Protein AF-A0A2A9CSN1-F1 (afdb_monomer_lite)

pLDDT: mean 70.87, std 14.48, range [32.03, 91.81]

Structure (mmCIF, N/CA/C/O backbone):
data_AF-A0A2A9CSN1-F1
#
_entry.id   AF-A0A2A9CSN1-F1
#
loop_
_atom_site.group_PDB
_atom_site.id
_atom_site.type_symbol
_atom_site.label_atom_id
_atom_site.label_alt_id
_atom_site.label_comp_id
_atom_site.label_asym_id
_atom_site.label_entity_id
_atom_site.label_seq_id
_atom_site.pdbx_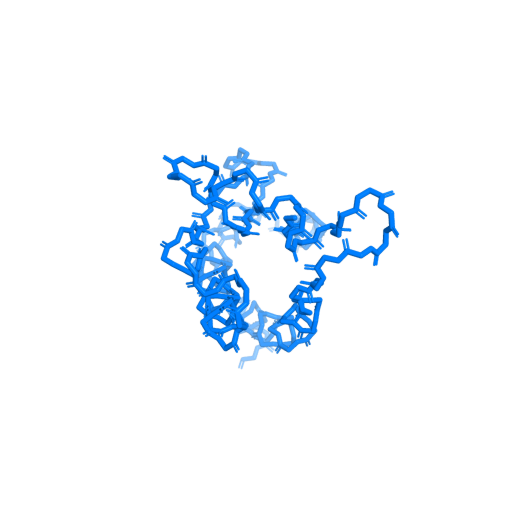PDB_ins_code
_atom_site.Cartn_x
_atom_site.Cartn_y
_atom_site.Cartn_z
_atom_site.occupancy
_atom_site.B_iso_or_equiv
_atom_site.auth_seq_id
_atom_site.auth_comp_id
_atom_site.auth_asym_id
_atom_site.auth_atom_id
_atom_site.pdbx_PDB_model_num
ATOM 1 N N . MET A 1 1 ? -0.299 3.665 -9.919 1.00 56.53 1 MET A N 1
ATOM 2 C CA . MET A 1 1 ? -0.310 3.618 -8.445 1.00 56.53 1 MET A CA 1
ATOM 3 C C . MET A 1 1 ? -1.370 2.621 -8.022 1.00 56.53 1 MET A C 1
ATOM 5 O O . MET A 1 1 ? -2.334 2.496 -8.769 1.00 56.53 1 MET A O 1
ATOM 9 N N . LEU A 1 2 ? -1.183 1.876 -6.932 1.00 61.62 2 LEU A N 1
ATOM 10 C CA . LEU A 1 2 ? -2.226 0.986 -6.417 1.00 61.62 2 LEU A CA 1
ATOM 11 C C . LEU A 1 2 ? -2.869 1.634 -5.194 1.00 61.62 2 LEU A C 1
ATOM 13 O O . LEU A 1 2 ? -2.176 1.967 -4.233 1.00 61.62 2 LEU A O 1
ATOM 17 N N . GLU A 1 3 ? -4.182 1.814 -5.266 1.00 62.78 3 GLU A N 1
ATOM 18 C CA . GLU A 1 3 ? -5.016 2.284 -4.166 1.00 62.78 3 GLU A CA 1
ATOM 19 C C . GLU A 1 3 ? -5.838 1.106 -3.653 1.00 62.78 3 GLU A C 1
ATOM 21 O O . GLU A 1 3 ? -6.383 0.332 -4.444 1.00 62.78 3 GLU A O 1
ATOM 26 N N . VAL A 1 4 ? -5.903 0.957 -2.332 1.00 64.81 4 VAL A N 1
ATOM 27 C CA . VAL A 1 4 ? -6.737 -0.060 -1.696 1.00 64.81 4 VAL A CA 1
ATOM 28 C C . VAL A 1 4 ? -7.664 0.625 -0.692 1.00 64.81 4 VAL A C 1
ATOM 30 O O . VAL A 1 4 ? -7.196 1.163 0.314 1.00 64.81 4 VAL A O 1
ATOM 33 N N . ASP A 1 5 ? -8.967 0.613 -0.991 1.00 64.56 5 ASP A N 1
ATOM 34 C CA . ASP A 1 5 ? -10.042 1.207 -0.184 1.00 64.56 5 ASP A CA 1
ATOM 35 C C . ASP A 1 5 ? -10.850 0.116 0.537 1.00 64.56 5 ASP A C 1
ATOM 37 O O . ASP A 1 5 ? -11.227 -0.898 -0.050 1.00 64.56 5 ASP A O 1
ATOM 41 N N . PHE A 1 6 ? -11.129 0.344 1.820 1.00 63.12 6 PHE A N 1
ATOM 42 C CA . PHE A 1 6 ? -11.867 -0.566 2.699 1.00 63.12 6 PHE A CA 1
ATOM 43 C C . PHE A 1 6 ? -13.051 0.108 3.401 1.00 63.12 6 PHE A C 1
ATOM 45 O O . PHE A 1 6 ? -13.582 -0.417 4.384 1.00 63.12 6 PHE A O 1
ATOM 52 N N . SER A 1 7 ? -13.495 1.261 2.897 1.00 66.19 7 SER A N 1
ATOM 53 C CA . SER A 1 7 ? -14.625 2.015 3.446 1.00 66.19 7 SER A CA 1
ATOM 54 C C . SER A 1 7 ? -15.889 1.155 3.591 1.00 66.19 7 SER A C 1
ATOM 56 O O . SER A 1 7 ? -16.613 1.284 4.580 1.00 66.19 7 SER A O 1
ATOM 58 N N . ASP A 1 8 ? -16.117 0.208 2.676 1.00 66.50 8 ASP A N 1
ATOM 59 C CA . ASP A 1 8 ? -17.257 -0.716 2.732 1.00 66.50 8 ASP A CA 1
ATOM 60 C C . ASP A 1 8 ? -17.178 -1.712 3.899 1.00 66.50 8 ASP A C 1
ATOM 62 O O . ASP A 1 8 ? -18.192 -1.990 4.547 1.00 66.50 8 ASP A O 1
ATOM 66 N N . VAL A 1 9 ? -15.979 -2.209 4.221 1.00 64.50 9 VAL A N 1
ATOM 67 C CA . VAL A 1 9 ? -15.756 -3.119 5.359 1.00 64.50 9 VAL A CA 1
ATOM 68 C C . VAL A 1 9 ? -15.984 -2.377 6.674 1.00 64.50 9 VAL A C 1
ATOM 70 O O . VAL A 1 9 ? -16.662 -2.881 7.572 1.00 64.50 9 VAL A O 1
ATOM 73 N N . LEU A 1 10 ? -15.477 -1.145 6.771 1.00 61.62 10 LEU A N 1
ATOM 74 C CA . LEU A 1 10 ? -15.696 -0.283 7.931 1.00 61.62 10 LEU A CA 1
ATOM 75 C C . LEU A 1 10 ? -17.175 0.056 8.121 1.00 61.62 10 LEU A C 1
ATOM 77 O O . LEU A 1 10 ? -17.665 0.034 9.252 1.00 61.62 10 LEU A O 1
ATOM 81 N N . ARG A 1 11 ? -17.904 0.325 7.030 1.00 66.25 11 ARG A N 1
ATOM 82 C CA . ARG A 1 11 ? -19.345 0.590 7.084 1.00 66.25 11 ARG A CA 1
ATOM 83 C C . ARG A 1 11 ? -20.115 -0.626 7.595 1.00 66.25 11 ARG A C 1
ATOM 85 O O . ARG A 1 11 ? -20.914 -0.480 8.517 1.00 66.25 11 ARG A O 1
ATOM 92 N N . ALA A 1 12 ? -19.821 -1.819 7.076 1.00 66.44 12 ALA A N 1
ATOM 93 C CA . ALA A 1 12 ? -20.443 -3.060 7.537 1.00 66.44 12 ALA A CA 1
ATOM 94 C C . ALA A 1 12 ? -20.180 -3.317 9.033 1.00 66.44 12 ALA A C 1
ATOM 96 O O . ALA A 1 12 ? -21.089 -3.667 9.786 1.00 66.44 12 ALA A O 1
ATOM 97 N N . ALA A 1 13 ? -18.954 -3.076 9.501 1.00 59.62 13 ALA A N 1
ATOM 98 C CA . ALA A 1 13 ? -18.605 -3.256 10.906 1.00 59.62 13 ALA A CA 1
ATOM 99 C C . ALA A 1 13 ? -19.239 -2.199 11.833 1.00 59.62 13 ALA A C 1
ATOM 101 O O . ALA A 1 13 ? -19.613 -2.507 12.968 1.00 59.62 13 ALA A O 1
ATOM 102 N N . ALA A 1 14 ? -19.399 -0.960 11.357 1.00 60.50 14 ALA A N 1
ATOM 103 C CA . ALA A 1 14 ? -20.114 0.089 12.080 1.00 60.50 14 ALA A CA 1
ATOM 104 C C . ALA A 1 14 ? -21.609 -0.244 12.234 1.00 60.50 14 ALA A C 1
ATOM 106 O O . ALA A 1 14 ? -22.161 -0.078 13.327 1.00 60.50 14 ALA A O 1
ATOM 107 N N . GLU A 1 15 ? -22.236 -0.770 11.176 1.00 62.69 15 GLU A N 1
ATOM 108 C CA . GLU A 1 15 ? -23.641 -1.203 11.157 1.00 62.69 15 GLU A CA 1
ATOM 109 C C . GLU A 1 15 ? -23.910 -2.404 12.084 1.00 62.69 15 GLU A C 1
ATOM 111 O O . GLU A 1 15 ? -24.996 -2.508 12.653 1.00 62.69 15 GLU A O 1
ATOM 116 N N . MET A 1 16 ? -22.920 -3.276 12.312 1.00 59.09 16 MET A N 1
ATOM 117 C CA . MET A 1 16 ? -23.075 -4.494 13.122 1.00 59.09 16 MET A CA 1
ATOM 118 C C . MET A 1 16 ? -23.008 -4.311 14.651 1.00 59.09 16 MET A C 1
ATOM 120 O O . MET A 1 16 ? -23.239 -5.284 15.368 1.00 59.09 16 MET A O 1
ATOM 124 N N . GLY A 1 17 ? -22.741 -3.117 15.199 1.00 53.41 17 GLY A N 1
ATOM 125 C CA . GLY A 1 17 ? -22.828 -2.950 16.664 1.00 53.41 17 GLY A CA 1
ATOM 126 C C . GLY A 1 17 ? -21.970 -1.881 17.336 1.00 53.41 17 GLY A C 1
ATOM 127 O O . GLY A 1 17 ? -21.627 -2.040 18.507 1.00 53.41 17 GLY A O 1
ATOM 128 N N . GLY A 1 18 ? -21.634 -0.781 16.655 1.00 52.62 18 GLY A N 1
ATOM 129 C CA . GLY A 1 18 ? -21.259 0.459 17.354 1.00 52.62 18 GLY A CA 1
ATOM 130 C C . GLY A 1 18 ? -19.848 0.522 17.951 1.00 52.62 18 GLY A C 1
ATOM 131 O O . GLY A 1 18 ? -19.630 1.234 18.929 1.00 52.62 18 GLY A O 1
ATOM 132 N N . LYS A 1 19 ? -18.868 -0.167 17.358 1.00 54.62 19 LYS A N 1
ATOM 133 C CA . LYS A 1 19 ? -17.447 -0.054 17.736 1.00 54.62 19 LYS A CA 1
ATOM 134 C C . LYS A 1 19 ? -16.549 0.354 16.568 1.00 54.62 19 LYS A C 1
ATOM 136 O O . LYS A 1 19 ? -15.452 -0.171 16.437 1.00 54.62 19 LYS A O 1
ATOM 141 N N . GLY A 1 20 ? -16.989 1.300 15.734 1.00 60.19 20 GLY A N 1
ATOM 142 C CA . GLY A 1 20 ? -16.215 1.758 14.570 1.00 60.19 20 GLY A CA 1
ATOM 143 C C . GLY A 1 20 ? -14.752 2.081 14.904 1.00 60.19 20 GLY A C 1
ATOM 144 O O . GLY A 1 20 ? -13.863 1.621 14.204 1.00 60.19 20 GLY A O 1
ATOM 145 N N . ALA A 1 21 ? -14.491 2.748 16.035 1.00 65.31 21 ALA A N 1
ATOM 146 C CA . ALA A 1 21 ? -13.128 3.021 16.501 1.00 65.31 21 ALA A CA 1
ATOM 147 C C . ALA A 1 21 ? -12.342 1.750 16.875 1.00 65.31 21 ALA A C 1
ATOM 149 O O . ALA A 1 21 ? -11.249 1.552 16.370 1.00 65.31 21 ALA A O 1
ATOM 150 N N . ALA A 1 22 ? -12.907 0.841 17.679 1.00 70.62 22 ALA A N 1
ATOM 151 C CA . ALA A 1 22 ? -12.194 -0.383 18.068 1.00 70.62 22 ALA A CA 1
ATOM 152 C C . ALA A 1 22 ? -11.982 -1.351 16.887 1.00 70.62 22 ALA A C 1
ATOM 154 O O . ALA A 1 22 ? -11.046 -2.143 16.896 1.00 70.62 22 ALA A O 1
ATOM 155 N N . VAL A 1 23 ? -12.855 -1.296 15.878 1.00 70.31 23 VAL A N 1
ATOM 156 C CA . VAL A 1 23 ? -12.688 -2.028 14.618 1.00 70.31 23 VAL A CA 1
ATOM 157 C C . VAL A 1 23 ? -11.563 -1.413 13.790 1.00 70.31 23 VAL A C 1
ATOM 159 O O . VAL A 1 23 ? -10.719 -2.149 13.291 1.00 70.31 23 VAL A O 1
ATOM 162 N N . VAL A 1 24 ? -11.518 -0.083 13.672 1.00 72.69 24 VAL A N 1
ATOM 163 C CA . VAL A 1 24 ? -10.407 0.629 13.020 1.00 72.69 24 VAL A CA 1
ATOM 164 C C . VAL A 1 24 ? -9.085 0.290 13.710 1.00 72.69 24 VAL A C 1
ATOM 166 O O . VAL A 1 24 ? -8.159 -0.134 13.028 1.00 72.69 24 VAL A O 1
ATOM 169 N N . ASP A 1 25 ? -9.030 0.350 15.043 1.00 78.38 25 ASP A N 1
ATOM 170 C CA . ASP A 1 25 ? -7.832 0.025 15.830 1.00 78.38 25 ASP A CA 1
ATOM 171 C C . ASP A 1 25 ? -7.367 -1.431 15.625 1.00 78.38 25 ASP A C 1
ATOM 173 O O . ASP A 1 25 ? -6.172 -1.723 15.662 1.00 78.38 25 ASP A O 1
ATOM 177 N N . ALA A 1 26 ? -8.301 -2.363 15.403 1.00 79.50 26 ALA A N 1
ATOM 178 C CA . ALA A 1 26 ? -7.989 -3.770 15.153 1.00 79.50 26 ALA A CA 1
ATOM 179 C C . ALA A 1 26 ? -7.546 -4.042 13.704 1.00 79.50 26 ALA A C 1
ATOM 181 O O . ALA A 1 26 ? -6.702 -4.907 13.468 1.00 79.50 26 ALA A O 1
ATOM 182 N N . ILE A 1 27 ? -8.113 -3.322 12.731 1.00 78.19 27 ILE A N 1
ATOM 183 C CA . ILE A 1 27 ? -7.882 -3.540 11.296 1.00 78.19 27 ILE A CA 1
ATOM 184 C C . ILE A 1 27 ? -6.672 -2.746 10.782 1.00 78.19 27 ILE A C 1
ATOM 186 O O . ILE A 1 27 ? -5.955 -3.234 9.911 1.00 78.19 27 ILE A O 1
ATOM 190 N N . GLU A 1 28 ? -6.390 -1.558 11.320 1.00 82.88 28 GLU A N 1
ATOM 191 C CA . GLU A 1 28 ? -5.287 -0.697 10.869 1.00 82.88 28 GLU A CA 1
ATOM 192 C C . GLU A 1 28 ? -3.914 -1.399 10.858 1.00 82.88 28 GLU A C 1
ATOM 194 O O . GLU A 1 28 ? -3.252 -1.354 9.817 1.00 82.88 28 GLU A O 1
ATOM 199 N N . PRO A 1 29 ? -3.502 -2.155 11.897 1.00 88.00 29 PRO A N 1
ATOM 200 C CA . PRO A 1 29 ? -2.239 -2.897 11.863 1.00 88.00 29 PRO A CA 1
ATOM 201 C C . PRO A 1 29 ? -2.195 -3.978 10.772 1.00 88.00 29 PRO A C 1
ATOM 203 O O . PRO A 1 29 ? -1.130 -4.287 10.231 1.00 88.00 29 PRO A O 1
ATOM 206 N N . VAL A 1 30 ? -3.346 -4.574 10.439 1.00 87.06 30 VAL A N 1
ATOM 207 C CA . VAL A 1 30 ? -3.458 -5.568 9.361 1.00 87.06 30 VAL A CA 1
ATOM 208 C C . VAL A 1 30 ? -3.280 -4.896 8.002 1.00 87.06 30 VAL A C 1
ATOM 210 O O . VAL A 1 30 ? -2.557 -5.414 7.149 1.00 87.06 30 VAL A O 1
ATOM 213 N N . LEU A 1 31 ? -3.893 -3.729 7.812 1.00 82.25 31 LEU A N 1
ATOM 214 C CA . LEU A 1 31 ? -3.785 -2.967 6.572 1.00 82.25 31 LEU A CA 1
ATOM 215 C C . LEU A 1 31 ? -2.381 -2.409 6.361 1.00 82.25 31 LEU A C 1
ATOM 217 O O . LEU A 1 31 ? -1.852 -2.530 5.257 1.00 82.25 31 LEU A O 1
ATOM 221 N N . GLU A 1 32 ? -1.739 -1.887 7.408 1.00 87.25 32 GLU A N 1
ATOM 222 C CA . GLU A 1 32 ? -0.344 -1.452 7.323 1.00 87.25 32 GLU A CA 1
ATOM 223 C C . GLU A 1 32 ? 0.561 -2.617 6.909 1.00 87.25 32 GLU A C 1
ATOM 225 O O . GLU A 1 32 ? 1.385 -2.495 6.000 1.00 87.25 32 GLU A O 1
ATOM 230 N N . ARG A 1 33 ? 0.363 -3.792 7.517 1.00 90.38 33 ARG A N 1
ATOM 231 C CA . ARG A 1 33 ? 1.110 -4.999 7.157 1.00 90.38 33 ARG A CA 1
ATOM 232 C C . ARG A 1 33 ? 0.877 -5.407 5.702 1.00 90.38 33 ARG A C 1
ATOM 234 O O . ARG A 1 33 ? 1.840 -5.736 5.010 1.00 90.38 33 ARG A O 1
ATOM 241 N N . SER A 1 34 ? -0.368 -5.366 5.231 1.00 85.69 34 SER A N 1
ATOM 242 C CA . SER A 1 34 ? -0.706 -5.625 3.828 1.00 85.69 34 SER A CA 1
ATOM 243 C C . SER A 1 34 ? -0.010 -4.626 2.897 1.00 85.69 34 SER A C 1
ATOM 245 O O . SER A 1 34 ? 0.564 -5.029 1.887 1.00 85.69 34 SER A O 1
ATOM 247 N N . ALA A 1 35 ? 0.005 -3.335 3.240 1.00 85.12 35 ALA A N 1
ATOM 248 C CA . ALA A 1 35 ? 0.677 -2.298 2.457 1.00 85.12 35 ALA A CA 1
ATOM 249 C C . ALA A 1 35 ? 2.194 -2.535 2.378 1.00 85.12 35 ALA A C 1
ATOM 251 O O . ALA A 1 35 ? 2.784 -2.444 1.299 1.00 85.12 35 ALA A O 1
ATOM 252 N N . VAL A 1 36 ? 2.824 -2.929 3.490 1.00 91.44 36 VAL A N 1
ATOM 253 C CA . VAL A 1 36 ? 4.245 -3.312 3.528 1.00 91.44 36 VAL A CA 1
ATOM 254 C C . VAL A 1 36 ? 4.521 -4.521 2.630 1.00 91.44 36 VAL A C 1
ATOM 256 O O . VAL A 1 36 ? 5.503 -4.510 1.884 1.00 91.44 36 VAL A O 1
ATOM 259 N N . ASN A 1 37 ? 3.661 -5.542 2.653 1.00 90.06 37 ASN A N 1
ATOM 260 C CA . ASN A 1 37 ? 3.810 -6.728 1.806 1.00 90.06 37 ASN A CA 1
ATOM 261 C C . ASN A 1 37 ? 3.697 -6.377 0.313 1.00 90.06 37 ASN A C 1
ATOM 263 O O . ASN A 1 37 ? 4.544 -6.791 -0.483 1.00 90.06 37 ASN A O 1
ATOM 267 N N . ILE A 1 38 ? 2.704 -5.561 -0.062 1.00 85.19 38 ILE A N 1
ATOM 268 C CA . ILE A 1 38 ? 2.511 -5.085 -1.442 1.00 85.19 38 ILE A CA 1
ATOM 269 C C . ILE A 1 38 ? 3.713 -4.247 -1.888 1.00 85.19 38 ILE A C 1
ATOM 271 O O . ILE A 1 38 ? 4.245 -4.478 -2.974 1.00 85.19 38 ILE A O 1
ATOM 275 N N . LYS A 1 39 ? 4.205 -3.330 -1.042 1.00 87.88 39 LYS A N 1
ATOM 276 C CA . LYS A 1 39 ? 5.423 -2.548 -1.309 1.00 87.88 39 LYS A CA 1
ATOM 277 C C . LYS A 1 39 ? 6.617 -3.453 -1.598 1.00 87.88 39 LYS A C 1
ATOM 279 O O . LYS A 1 39 ? 7.335 -3.225 -2.570 1.00 87.88 39 LYS A O 1
ATOM 284 N N . GLN A 1 40 ? 6.854 -4.460 -0.758 1.00 91.81 40 GLN A N 1
ATOM 285 C CA . GLN A 1 40 ? 7.990 -5.366 -0.927 1.00 91.81 40 GLN A CA 1
ATOM 286 C C . GLN A 1 40 ? 7.877 -6.155 -2.232 1.00 91.81 40 GLN A C 1
ATOM 288 O O . GLN A 1 40 ? 8.830 -6.181 -3.009 1.00 91.81 40 GLN A O 1
ATOM 293 N N . ALA A 1 41 ? 6.707 -6.732 -2.514 1.00 88.81 41 ALA A N 1
ATOM 294 C CA . ALA A 1 41 ? 6.459 -7.455 -3.758 1.00 88.81 41 ALA A CA 1
ATOM 295 C C . ALA A 1 41 ? 6.644 -6.554 -4.990 1.00 88.81 41 ALA A C 1
ATOM 297 O O . ALA A 1 41 ? 7.305 -6.942 -5.953 1.00 88.81 41 ALA A O 1
ATOM 298 N N . MET A 1 42 ? 6.137 -5.320 -4.936 1.00 85.69 42 MET A N 1
ATOM 299 C CA . MET A 1 42 ? 6.276 -4.346 -6.016 1.00 85.69 42 MET A CA 1
ATOM 300 C C . MET A 1 42 ? 7.743 -3.968 -6.240 1.00 85.69 42 MET A C 1
ATOM 302 O O . MET A 1 42 ? 8.218 -3.990 -7.375 1.00 85.69 42 MET A O 1
ATOM 306 N N . ALA A 1 43 ? 8.489 -3.681 -5.171 1.00 88.06 43 ALA A N 1
ATOM 307 C CA . ALA A 1 43 ? 9.916 -3.393 -5.257 1.00 88.06 43 ALA A CA 1
ATOM 308 C C . ALA A 1 43 ? 10.702 -4.569 -5.863 1.00 88.06 43 ALA A C 1
ATOM 310 O O . ALA A 1 43 ? 11.606 -4.347 -6.669 1.00 88.06 43 ALA A O 1
ATOM 311 N N . GLU A 1 44 ? 10.350 -5.814 -5.534 1.00 90.31 44 GLU A N 1
ATOM 312 C CA . GLU A 1 44 ? 10.962 -7.002 -6.138 1.00 90.31 44 GLU A CA 1
ATOM 313 C C . GLU A 1 44 ? 10.659 -7.131 -7.637 1.00 90.31 44 GLU A C 1
ATOM 315 O O . GLU A 1 44 ? 11.564 -7.430 -8.420 1.00 90.31 44 GLU A O 1
ATOM 320 N N . GLU A 1 45 ? 9.431 -6.849 -8.073 1.00 86.44 45 GLU A N 1
ATOM 321 C CA . GLU A 1 45 ? 9.095 -6.820 -9.502 1.00 86.44 45 GLU A CA 1
ATOM 322 C C . GLU A 1 45 ? 9.885 -5.738 -10.249 1.00 86.44 45 GLU A C 1
ATOM 324 O O . GLU A 1 45 ? 10.445 -5.991 -11.323 1.00 86.44 45 GLU A O 1
ATOM 329 N N . PHE A 1 46 ? 10.050 -4.560 -9.642 1.00 84.62 46 PHE A N 1
ATOM 330 C CA . PHE A 1 46 ? 10.923 -3.525 -10.185 1.00 84.62 46 PHE A CA 1
ATOM 331 C C . PHE A 1 46 ? 12.382 -3.991 -10.274 1.00 84.62 46 PHE A C 1
ATOM 333 O O . PHE A 1 46 ? 12.994 -3.821 -11.330 1.00 84.62 46 PHE A O 1
ATOM 340 N N . LYS A 1 47 ? 12.943 -4.627 -9.231 1.00 87.94 47 LYS A N 1
ATOM 341 C CA . LYS A 1 47 ? 14.334 -5.137 -9.224 1.00 87.94 47 LYS A CA 1
ATOM 342 C C . LYS A 1 47 ? 14.605 -6.127 -10.353 1.00 87.94 47 LYS A C 1
ATOM 344 O O . LYS A 1 47 ? 15.682 -6.085 -10.952 1.00 87.94 47 LYS A O 1
ATOM 349 N N . LYS A 1 48 ? 13.640 -7.002 -10.653 1.00 86.81 48 LYS A N 1
ATOM 350 C CA . LYS A 1 48 ? 13.734 -7.995 -11.735 1.00 86.81 48 LYS A CA 1
ATOM 351 C C . LYS A 1 48 ? 13.648 -7.355 -13.125 1.00 86.81 48 LYS A C 1
ATOM 353 O O . LYS A 1 48 ? 14.094 -7.951 -14.105 1.00 86.81 48 LYS A O 1
ATOM 358 N N . HIS A 1 49 ? 13.104 -6.141 -13.235 1.00 81.88 49 HIS A N 1
ATOM 359 C CA . HIS A 1 49 ? 12.885 -5.492 -14.520 1.00 81.88 49 HIS A CA 1
ATOM 360 C C . HIS A 1 49 ? 14.148 -4.806 -15.067 1.00 81.88 49 HIS A C 1
ATOM 362 O O . HIS A 1 49 ? 14.699 -3.875 -14.472 1.00 81.88 49 HIS A O 1
ATOM 368 N N . ARG A 1 50 ? 14.569 -5.195 -16.280 1.00 82.69 50 ARG A N 1
ATOM 369 C CA . ARG A 1 50 ? 15.802 -4.706 -16.936 1.00 82.69 50 ARG A CA 1
ATOM 370 C C . ARG A 1 50 ? 15.897 -3.177 -17.001 1.00 82.69 50 ARG A C 1
ATOM 372 O O . ARG A 1 50 ? 16.979 -2.623 -16.813 1.00 82.69 50 ARG A O 1
ATOM 379 N N . HIS A 1 51 ? 14.776 -2.515 -17.281 1.00 78.94 51 HIS A N 1
ATOM 380 C CA . HIS A 1 51 ? 14.722 -1.069 -17.512 1.00 78.94 51 HIS A CA 1
ATOM 381 C C . HIS A 1 51 ? 14.338 -0.257 -16.269 1.00 78.94 51 HIS A C 1
ATOM 383 O O . HIS A 1 51 ? 14.712 0.907 -16.180 1.00 78.94 51 HIS A O 1
ATOM 389 N N . PHE A 1 52 ? 13.659 -0.871 -15.293 1.00 78.38 52 PHE A N 1
ATOM 390 C CA . PHE A 1 52 ? 13.038 -0.152 -14.171 1.00 78.38 52 PHE A CA 1
ATOM 391 C C . PHE A 1 52 ? 13.573 -0.549 -12.794 1.00 78.38 52 PHE A C 1
ATOM 393 O O . PHE A 1 52 ? 13.120 -0.015 -11.791 1.00 78.38 52 PHE A O 1
ATOM 400 N N . ARG A 1 53 ? 14.620 -1.380 -12.719 1.00 84.50 53 ARG A N 1
ATOM 401 C CA . ARG A 1 53 ? 15.301 -1.730 -11.457 1.00 84.50 53 ARG A CA 1
ATOM 402 C C . ARG A 1 53 ? 15.732 -0.553 -10.585 1.00 84.50 53 ARG A C 1
ATOM 404 O O . ARG A 1 53 ? 15.861 -0.718 -9.380 1.00 84.50 53 ARG A O 1
ATOM 411 N N . ARG A 1 54 ? 15.967 0.621 -11.180 1.00 83.62 54 ARG A N 1
ATOM 412 C CA . ARG A 1 54 ? 16.344 1.841 -10.447 1.00 83.62 54 ARG A CA 1
ATOM 413 C C . ARG A 1 54 ? 15.184 2.461 -9.664 1.00 83.62 54 ARG A C 1
ATOM 415 O O . ARG A 1 54 ? 15.463 3.254 -8.787 1.00 83.62 54 ARG A O 1
ATOM 422 N N . ILE A 1 55 ? 13.942 2.071 -9.960 1.00 81.62 55 ILE A N 1
ATOM 423 C CA . ILE A 1 55 ? 12.721 2.539 -9.285 1.00 81.62 55 ILE A CA 1
ATOM 424 C C . ILE A 1 55 ? 12.443 1.737 -8.005 1.00 81.62 55 ILE A C 1
ATOM 426 O O . ILE A 1 55 ? 11.801 2.231 -7.091 1.00 81.62 55 ILE A O 1
ATOM 430 N N . ALA A 1 56 ? 12.951 0.504 -7.900 1.00 85.50 56 ALA A N 1
ATOM 431 C CA . AL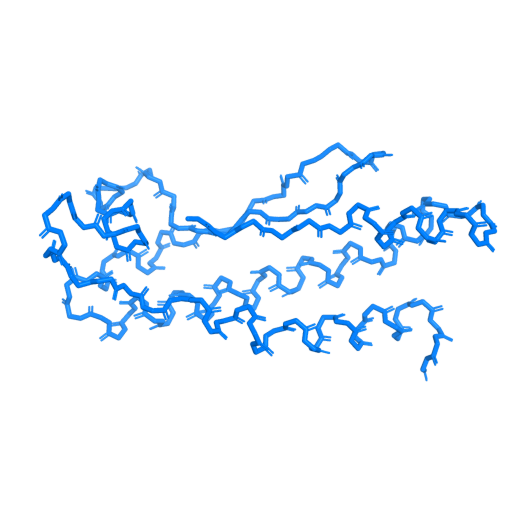A A 1 56 ? 12.737 -0.354 -6.735 1.00 85.50 56 ALA A CA 1
ATOM 432 C C . ALA A 1 56 ? 13.004 0.293 -5.355 1.00 85.50 56 ALA A C 1
ATOM 434 O O . ALA A 1 56 ? 12.197 0.058 -4.456 1.00 85.50 56 ALA A O 1
ATOM 435 N N . PRO A 1 57 ? 14.096 1.059 -5.133 1.00 86.44 57 PRO A N 1
ATOM 436 C CA . PRO A 1 57 ? 14.318 1.725 -3.847 1.00 86.44 57 PRO A CA 1
ATOM 437 C C . PRO A 1 57 ? 13.308 2.843 -3.551 1.00 86.44 57 PRO A C 1
ATOM 439 O O . PRO A 1 57 ? 13.120 3.168 -2.383 1.00 86.44 57 PRO A O 1
ATOM 442 N N . ASP A 1 58 ? 12.641 3.376 -4.575 1.00 85.75 58 ASP A N 1
ATOM 443 C CA . ASP A 1 58 ? 11.718 4.509 -4.464 1.00 85.75 58 ASP A CA 1
ATOM 444 C C . ASP A 1 58 ? 10.267 4.063 -4.223 1.00 85.75 58 ASP A C 1
ATOM 446 O O . ASP A 1 58 ? 9.371 4.896 -4.144 1.00 85.75 58 ASP A O 1
ATOM 450 N N . VAL A 1 59 ? 9.999 2.756 -4.108 1.00 83.75 59 VAL A N 1
ATOM 451 C CA . VAL A 1 59 ? 8.660 2.253 -3.769 1.00 83.75 59 VAL A CA 1
ATOM 452 C C . VAL A 1 59 ? 8.346 2.577 -2.306 1.00 83.75 59 VAL A C 1
ATOM 454 O O . VAL A 1 59 ? 8.953 2.022 -1.380 1.00 83.75 59 VAL A O 1
ATOM 457 N N . SER A 1 60 ? 7.368 3.453 -2.092 1.00 85.06 60 SER A N 1
ATOM 458 C CA . SER A 1 60 ? 6.832 3.811 -0.781 1.00 85.06 60 SER A CA 1
ATOM 459 C C . SER A 1 60 ? 5.445 3.210 -0.561 1.00 85.06 60 SER A C 1
ATOM 461 O O . SER A 1 60 ? 4.844 2.593 -1.445 1.00 85.06 60 SER A O 1
ATOM 463 N N . TYR A 1 61 ? 4.986 3.337 0.678 1.00 83.50 61 TYR A N 1
ATOM 464 C CA . TYR A 1 61 ? 3.583 3.224 1.026 1.00 83.50 61 TYR A CA 1
ATOM 465 C C . TYR A 1 61 ? 3.257 4.417 1.916 1.00 83.50 61 TYR A C 1
ATOM 467 O O . TYR A 1 61 ? 4.065 4.765 2.781 1.00 83.50 61 TYR A O 1
ATOM 475 N N . ASP A 1 62 ? 2.096 5.015 1.708 1.00 81.06 62 ASP A N 1
ATOM 476 C CA . ASP A 1 62 ? 1.647 6.181 2.453 1.00 81.06 62 ASP A CA 1
ATOM 477 C C . ASP A 1 62 ? 0.194 5.964 2.877 1.00 81.06 62 ASP A C 1
ATOM 479 O O . ASP A 1 62 ? -0.627 5.431 2.127 1.00 81.06 62 ASP A O 1
ATOM 483 N N . ARG A 1 63 ? -0.124 6.313 4.126 1.00 77.94 63 ARG A N 1
ATOM 484 C CA . ARG A 1 63 ? -1.489 6.190 4.646 1.00 77.94 63 ARG A CA 1
ATOM 485 C C . ARG A 1 63 ? -2.353 7.269 4.007 1.00 77.94 63 ARG A C 1
ATOM 487 O O . ARG A 1 63 ? -2.026 8.451 4.099 1.00 77.94 63 ARG A O 1
ATOM 494 N N . ILE A 1 64 ? -3.481 6.869 3.439 1.00 72.19 64 ILE A N 1
ATOM 495 C CA . ILE A 1 64 ? -4.470 7.775 2.857 1.00 72.19 64 ILE A CA 1
ATOM 496 C C . ILE A 1 64 ? -5.773 7.717 3.658 1.00 72.19 64 ILE A C 1
ATOM 498 O O . ILE A 1 64 ? -6.179 6.668 4.162 1.00 72.19 64 ILE A O 1
ATOM 502 N N . GLY A 1 65 ? -6.419 8.874 3.799 1.00 61.25 65 GLY A N 1
ATOM 503 C CA . GLY A 1 65 ? -7.694 9.013 4.501 1.00 61.25 65 GLY A CA 1
ATOM 504 C C . GLY A 1 65 ? -7.605 9.567 5.930 1.00 61.25 65 GLY A C 1
ATOM 505 O O . GLY A 1 65 ? -6.573 9.530 6.607 1.00 61.25 65 GLY A O 1
ATOM 506 N N . HIS A 1 66 ? -8.722 10.143 6.381 1.00 53.75 66 HIS A N 1
ATOM 507 C CA . HIS A 1 66 ? -8.878 10.680 7.732 1.00 53.75 66 HIS A CA 1
ATOM 508 C C . HIS A 1 66 ? -9.297 9.571 8.703 1.00 53.75 66 HIS A C 1
ATOM 510 O O . HIS A 1 66 ? -10.149 8.747 8.374 1.00 53.75 66 HIS A O 1
ATOM 516 N N . PHE A 1 67 ? -8.746 9.621 9.924 1.00 49.25 67 PHE A N 1
ATOM 517 C CA . PHE A 1 67 ? -8.896 8.656 11.033 1.00 49.25 67 PHE A CA 1
ATOM 518 C C . PHE A 1 67 ? -10.342 8.193 11.321 1.00 49.25 67 PHE A C 1
ATOM 520 O O . PHE A 1 67 ? -10.547 7.185 11.985 1.00 49.25 67 PHE A O 1
ATOM 527 N N . THR A 1 68 ? -11.347 8.927 10.841 1.00 49.25 68 THR A N 1
ATOM 528 C CA . THR A 1 68 ? -12.767 8.731 11.145 1.00 49.25 68 THR A CA 1
ATOM 529 C C . THR A 1 68 ? -13.641 8.300 9.964 1.00 49.25 68 THR A C 1
ATOM 531 O O . THR A 1 68 ? -14.802 7.979 10.200 1.00 49.25 68 THR A O 1
ATOM 534 N N . SER A 1 69 ? -13.155 8.313 8.716 1.00 51.38 69 SER A N 1
ATOM 535 C CA . SER A 1 69 ? -14.019 8.074 7.540 1.00 51.38 69 SER A CA 1
ATOM 536 C C . SER A 1 69 ? -13.420 7.197 6.448 1.00 51.38 69 SER A C 1
ATOM 538 O O . SER A 1 69 ? -14.175 6.620 5.672 1.00 51.38 69 SER A O 1
ATOM 540 N N . THR A 1 70 ? -12.092 7.109 6.357 1.00 58.09 70 THR A N 1
ATOM 541 C CA . THR A 1 70 ? -11.416 6.384 5.274 1.00 58.09 70 THR A CA 1
ATOM 542 C C . THR A 1 70 ? -10.083 5.871 5.800 1.00 58.09 70 THR A C 1
ATOM 544 O O . THR A 1 70 ? -9.263 6.660 6.271 1.00 58.09 70 THR A O 1
ATOM 547 N N . LEU A 1 71 ? -9.885 4.556 5.751 1.00 68.31 71 LEU A N 1
ATOM 548 C CA . LEU A 1 71 ? -8.634 3.902 6.117 1.00 68.31 71 LEU A CA 1
ATOM 549 C C . LEU A 1 71 ? -8.121 3.169 4.883 1.00 68.31 71 LEU A C 1
ATOM 551 O O . LEU A 1 71 ? -8.732 2.198 4.440 1.00 68.31 71 LEU A O 1
ATOM 555 N N . GLY A 1 72 ? -7.016 3.653 4.332 1.00 72.00 72 GLY A N 1
ATOM 556 C CA . GLY A 1 72 ? -6.403 3.074 3.151 1.00 72.00 72 GLY A CA 1
ATOM 557 C C . GLY A 1 72 ? -4.913 3.351 3.110 1.00 72.00 72 GLY A C 1
ATOM 558 O O . GLY A 1 72 ? -4.376 4.165 3.866 1.00 72.00 72 GLY A O 1
ATOM 559 N N . TYR A 1 73 ? -4.249 2.661 2.196 1.00 78.75 73 TYR A N 1
ATOM 560 C CA . TYR A 1 73 ? -2.854 2.904 1.881 1.00 78.75 73 TYR A CA 1
ATOM 561 C C . TYR A 1 73 ? -2.701 3.040 0.377 1.00 78.75 73 TYR A C 1
ATOM 563 O O . TYR A 1 73 ? -3.276 2.283 -0.406 1.00 78.75 73 TYR A O 1
ATOM 571 N N . GLU A 1 74 ? -1.895 4.014 -0.001 1.00 77.94 74 GLU A N 1
ATOM 572 C CA . GLU A 1 74 ? -1.419 4.217 -1.350 1.00 77.94 74 GLU A CA 1
ATOM 573 C C . GLU A 1 74 ? -0.053 3.550 -1.468 1.00 77.94 74 GLU A C 1
ATOM 575 O O . GLU A 1 74 ? 0.830 3.790 -0.641 1.00 77.94 74 GLU A O 1
ATOM 580 N N . ILE A 1 75 ? 0.123 2.682 -2.467 1.00 81.44 75 ILE A N 1
ATOM 581 C CA . ILE A 1 75 ? 1.391 1.986 -2.693 1.00 81.44 75 ILE A CA 1
ATOM 582 C C . ILE A 1 75 ? 1.892 2.269 -4.105 1.00 81.44 75 ILE A C 1
ATOM 584 O O . ILE A 1 75 ? 1.207 2.032 -5.110 1.00 81.44 75 ILE A O 1
ATOM 588 N N . GLY A 1 76 ? 3.135 2.738 -4.192 1.00 80.44 76 GLY A N 1
ATOM 589 C CA . GLY A 1 76 ? 3.758 3.026 -5.470 1.00 80.44 76 GLY A CA 1
ATOM 590 C C . GLY A 1 76 ? 5.141 3.659 -5.362 1.00 80.44 76 GLY A C 1
ATOM 591 O O . GLY A 1 76 ? 5.593 4.030 -4.283 1.00 80.44 76 GLY A O 1
ATOM 592 N N . PRO A 1 77 ? 5.847 3.767 -6.494 1.00 75.50 77 PRO A N 1
ATOM 593 C CA . PRO A 1 77 ? 7.073 4.547 -6.577 1.00 75.50 77 PRO A CA 1
ATOM 594 C C . PRO A 1 77 ? 6.819 6.045 -6.372 1.00 75.50 77 PRO A C 1
ATOM 596 O O . PRO A 1 77 ? 6.018 6.643 -7.091 1.00 75.50 77 PRO A O 1
ATOM 599 N N . THR A 1 78 ? 7.532 6.658 -5.426 1.00 67.94 78 THR A N 1
ATOM 600 C CA . THR A 1 78 ? 7.459 8.097 -5.160 1.00 67.94 78 THR A CA 1
ATOM 601 C C . THR A 1 78 ? 8.258 8.874 -6.219 1.00 67.94 78 THR A C 1
ATOM 603 O O . THR A 1 78 ? 9.403 8.518 -6.506 1.00 67.94 78 THR A O 1
ATOM 606 N N . PRO A 1 79 ? 7.731 9.974 -6.788 1.00 56.31 79 PRO A N 1
ATOM 607 C CA . PRO A 1 79 ? 8.433 10.728 -7.829 1.00 56.31 79 PRO A CA 1
ATOM 608 C C . PRO A 1 79 ? 9.671 11.527 -7.364 1.00 56.31 79 PRO A C 1
ATOM 610 O O . PRO A 1 79 ? 10.187 12.347 -8.121 1.00 56.31 79 PRO A O 1
ATOM 613 N N . THR A 1 80 ? 10.145 11.346 -6.131 1.00 52.19 80 THR A N 1
ATOM 614 C CA . THR A 1 80 ? 11.075 12.265 -5.450 1.00 52.19 80 THR A CA 1
ATOM 615 C C . THR A 1 80 ? 12.562 12.009 -5.703 1.00 52.19 80 THR A C 1
ATOM 617 O O . THR A 1 80 ? 13.390 12.785 -5.229 1.00 52.19 80 THR A O 1
ATOM 620 N N . MET A 1 81 ? 12.931 10.992 -6.482 1.00 48.44 81 MET A N 1
ATOM 621 C CA . MET A 1 81 ? 14.316 10.763 -6.918 1.00 48.44 81 MET A CA 1
ATOM 622 C C . MET A 1 81 ? 14.377 10.645 -8.444 1.00 48.44 81 MET A C 1
ATOM 624 O O . MET A 1 81 ? 13.376 10.302 -9.056 1.00 48.44 81 MET A O 1
ATOM 628 N N . ASP A 1 82 ? 15.517 10.946 -9.078 1.00 55.03 82 ASP A N 1
ATOM 629 C CA . ASP A 1 82 ? 15.756 11.071 -10.539 1.00 55.03 82 ASP A CA 1
ATOM 630 C C . ASP A 1 82 ? 15.036 10.067 -11.486 1.00 55.03 82 ASP A C 1
ATOM 632 O O . ASP A 1 82 ? 14.866 10.342 -12.676 1.00 55.03 82 ASP A O 1
ATOM 636 N N . ALA A 1 83 ? 14.598 8.900 -10.998 1.00 51.06 83 ALA A N 1
ATOM 637 C CA . ALA A 1 83 ? 13.831 7.888 -11.733 1.00 51.06 83 ALA A CA 1
ATOM 638 C C . ALA A 1 83 ? 12.293 8.077 -11.698 1.00 51.06 83 ALA A C 1
ATOM 640 O O . ALA A 1 83 ? 11.576 7.396 -12.436 1.00 51.06 83 ALA A O 1
ATOM 641 N N . GLY A 1 84 ? 11.778 9.011 -10.896 1.00 50.06 84 GLY A N 1
ATOM 642 C CA . GLY A 1 84 ? 10.355 9.284 -10.676 1.00 50.06 84 GLY A CA 1
ATOM 643 C C . GLY A 1 84 ? 9.585 9.702 -11.930 1.00 50.06 84 GLY A C 1
ATOM 644 O O . GLY A 1 84 ? 8.404 9.397 -12.067 1.00 50.06 84 GLY A O 1
ATOM 645 N N . SER A 1 85 ? 10.266 10.297 -12.914 1.00 53.94 85 SER A N 1
ATOM 646 C CA . SER A 1 85 ? 9.684 10.609 -14.231 1.00 53.94 85 SER A CA 1
ATOM 647 C C . SER A 1 85 ? 9.267 9.361 -15.028 1.00 53.94 85 SER A C 1
ATOM 649 O O . SER A 1 85 ? 8.420 9.445 -15.916 1.00 53.94 85 SER A O 1
ATOM 651 N N . LEU A 1 86 ? 9.826 8.191 -14.696 1.00 54.88 86 LEU A N 1
ATOM 652 C CA . LEU A 1 86 ? 9.501 6.902 -15.306 1.00 54.88 86 LEU A CA 1
ATOM 653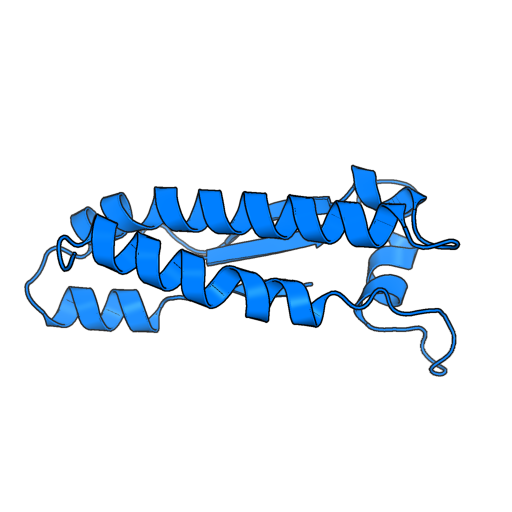 C C . LEU A 1 86 ? 8.499 6.088 -14.480 1.00 54.88 86 LEU A C 1
ATOM 655 O O . LEU A 1 86 ? 8.017 5.075 -14.978 1.00 54.88 86 LEU A O 1
ATOM 659 N N . ALA A 1 87 ? 8.168 6.510 -13.257 1.00 57.53 87 ALA A N 1
ATOM 660 C CA . ALA A 1 87 ? 7.222 5.825 -12.376 1.00 57.53 87 ALA A CA 1
ATOM 661 C C . ALA A 1 87 ? 5.837 5.681 -13.029 1.00 57.53 87 ALA A C 1
ATOM 663 O O . ALA A 1 87 ? 5.290 4.579 -13.085 1.00 57.53 87 ALA A O 1
ATOM 664 N N . GLY A 1 88 ? 5.328 6.768 -13.622 1.00 57.22 88 GLY A N 1
ATOM 665 C CA . GLY A 1 88 ? 4.091 6.749 -14.406 1.00 57.22 88 GLY A CA 1
ATOM 666 C C . GLY A 1 88 ? 4.192 5.821 -15.618 1.00 57.22 88 GLY A C 1
ATOM 667 O O . GLY A 1 88 ? 3.334 4.977 -15.824 1.00 57.22 88 GLY A O 1
ATOM 668 N N . ILE A 1 89 ? 5.297 5.857 -16.368 1.00 55.00 89 ILE A N 1
ATOM 669 C CA . ILE A 1 89 ? 5.502 4.984 -17.540 1.00 55.00 89 ILE A CA 1
ATOM 670 C C . ILE A 1 89 ? 5.622 3.503 -17.145 1.00 55.00 89 ILE A C 1
ATOM 672 O O . ILE A 1 89 ? 5.162 2.627 -17.876 1.00 55.00 89 ILE A O 1
ATOM 676 N N . ALA A 1 90 ? 6.236 3.202 -16.005 1.00 53.62 90 ALA A N 1
ATOM 677 C CA . ALA A 1 90 ? 6.463 1.834 -15.562 1.00 53.62 90 ALA A CA 1
ATOM 678 C C . ALA A 1 90 ? 5.189 1.170 -15.020 1.00 53.62 90 ALA A C 1
ATOM 680 O O . ALA A 1 90 ? 5.046 -0.048 -15.148 1.00 53.62 90 ALA A O 1
ATOM 681 N N . VAL A 1 91 ? 4.270 1.966 -14.464 1.00 54.38 91 VAL A N 1
ATOM 682 C CA . VAL A 1 91 ? 2.980 1.504 -13.935 1.00 54.38 91 VAL A CA 1
ATOM 683 C C . VAL A 1 91 ? 1.863 1.608 -14.985 1.00 54.38 91 VAL A C 1
ATOM 685 O O . VAL A 1 91 ? 1.110 0.663 -15.195 1.00 54.38 91 VAL A O 1
ATOM 688 N N . GLU A 1 92 ? 1.782 2.720 -15.712 1.00 58.75 92 GLU A N 1
ATOM 689 C CA . GLU A 1 92 ? 0.687 3.033 -16.644 1.00 58.75 92 GLU A CA 1
ATOM 690 C C . GLU A 1 92 ? 1.037 2.726 -18.108 1.00 58.75 92 GLU A C 1
ATOM 692 O O . GLU A 1 92 ? 0.141 2.483 -18.919 1.00 58.75 92 GLU A O 1
ATOM 697 N N . GLY A 1 93 ? 2.325 2.615 -18.448 1.00 46.50 93 GLY A N 1
ATOM 698 C CA . GLY A 1 93 ? 2.838 2.461 -19.816 1.00 46.50 93 GLY A CA 1
ATOM 699 C C . GLY A 1 93 ? 3.221 3.785 -20.477 1.00 46.50 93 GLY A C 1
ATOM 700 O O . GLY A 1 93 ? 2.736 4.849 -20.112 1.00 46.50 93 GLY A O 1
ATOM 701 N N . GLY A 1 94 ? 4.100 3.732 -21.484 1.00 36.38 94 GLY A N 1
ATOM 702 C CA . GLY A 1 94 ? 4.416 4.902 -22.308 1.00 36.38 94 GLY A CA 1
ATOM 703 C C . GLY A 1 94 ? 3.265 5.261 -23.254 1.00 36.38 94 GLY A C 1
ATOM 704 O O . GLY A 1 94 ? 2.530 4.378 -23.697 1.00 36.38 94 GLY A O 1
ATOM 705 N N . ALA A 1 95 ? 3.152 6.541 -23.622 1.00 38.94 95 ALA A N 1
ATOM 706 C CA . ALA A 1 95 ? 2.054 7.112 -24.420 1.00 38.94 95 ALA A CA 1
ATOM 707 C C . ALA A 1 95 ? 1.778 6.429 -25.784 1.00 38.94 95 ALA A C 1
ATOM 709 O O . ALA A 1 95 ? 0.717 6.630 -26.361 1.00 38.94 95 ALA A O 1
ATOM 710 N N . ASN A 1 96 ? 2.698 5.596 -26.284 1.00 41.38 96 ASN A N 1
ATOM 711 C CA . ASN A 1 96 ? 2.562 4.839 -27.537 1.00 41.38 96 ASN A CA 1
ATOM 712 C C . ASN A 1 96 ? 2.440 3.314 -27.326 1.00 41.38 96 ASN A C 1
ATOM 714 O O . ASN A 1 96 ? 2.730 2.541 -28.236 1.00 41.38 96 ASN A O 1
ATOM 718 N N . GLY A 1 97 ? 2.121 2.843 -26.115 1.00 32.03 97 GLY A N 1
ATOM 719 C CA . GLY A 1 97 ? 2.074 1.408 -25.789 1.00 32.03 97 GLY A CA 1
ATOM 720 C C . GLY A 1 97 ? 3.447 0.715 -25.719 1.00 32.03 97 GLY A C 1
ATOM 721 O O . GLY A 1 97 ? 3.530 -0.461 -25.370 1.00 32.03 97 GLY A O 1
ATOM 722 N N . GLY A 1 98 ? 4.536 1.433 -26.008 1.00 41.44 98 GLY A N 1
ATOM 723 C CA . GLY A 1 98 ? 5.919 0.987 -25.831 1.00 41.44 98 GLY A CA 1
ATOM 724 C C . GLY A 1 98 ? 6.517 1.511 -24.524 1.00 41.44 98 GLY A C 1
ATOM 725 O O . GLY A 1 98 ? 6.299 2.666 -24.165 1.00 41.44 98 GLY A O 1
ATOM 726 N N . GLY A 1 99 ? 7.275 0.669 -23.814 1.00 44.50 99 GLY A N 1
ATOM 727 C CA . GLY A 1 99 ? 7.995 1.085 -22.602 1.00 44.50 99 GLY A CA 1
ATOM 728 C C . GLY A 1 99 ? 8.223 0.011 -21.540 1.00 44.50 99 GLY A C 1
ATOM 729 O O . GLY A 1 99 ? 9.011 0.259 -20.646 1.00 44.50 99 GLY A O 1
ATOM 730 N N . GLY A 1 100 ? 7.613 -1.176 -21.642 1.00 50.94 100 GLY A N 1
ATOM 731 C CA . GLY A 1 100 ? 7.813 -2.273 -20.684 1.00 50.94 100 GLY A CA 1
ATOM 732 C C . GLY A 1 100 ? 7.099 -2.038 -19.352 1.00 50.94 100 GLY A C 1
ATOM 733 O O . GLY A 1 100 ? 7.733 -1.722 -18.358 1.00 50.94 100 GLY A O 1
ATOM 734 N N . LYS A 1 101 ? 5.774 -2.193 -19.301 1.00 63.59 101 LYS A N 1
ATOM 735 C CA . LYS A 1 101 ? 5.067 -2.130 -18.014 1.00 63.59 101 LYS A CA 1
ATOM 736 C C . LYS A 1 101 ? 5.612 -3.197 -17.062 1.00 63.59 101 LYS A C 1
ATOM 738 O O . LYS A 1 101 ? 5.767 -4.355 -17.461 1.00 63.59 101 LYS A O 1
ATOM 743 N N . VAL A 1 102 ? 5.850 -2.822 -15.811 1.00 66.19 102 VAL A N 1
ATOM 744 C CA . VAL A 1 102 ? 6.051 -3.805 -14.745 1.00 66.19 102 VAL A CA 1
ATOM 745 C C . VAL A 1 102 ? 4.671 -4.350 -14.393 1.00 66.19 102 VAL A C 1
ATOM 747 O O . VAL A 1 102 ? 3.757 -3.589 -14.088 1.00 66.19 102 VAL A O 1
ATOM 750 N N . LYS A 1 103 ? 4.487 -5.668 -14.499 1.00 72.50 103 LYS A N 1
ATOM 751 C CA . LYS A 1 103 ? 3.201 -6.307 -14.200 1.00 72.50 103 LYS A CA 1
ATOM 752 C C . LYS A 1 103 ? 3.004 -6.352 -12.689 1.00 72.50 103 LYS A C 1
ATOM 754 O O . LYS A 1 103 ? 3.479 -7.281 -12.049 1.00 72.50 103 LYS A O 1
ATOM 759 N N . ILE A 1 104 ? 2.305 -5.371 -12.136 1.00 70.19 104 ILE A N 1
ATOM 760 C CA . ILE A 1 104 ? 2.080 -5.251 -10.687 1.00 70.19 104 ILE A CA 1
ATOM 761 C C . ILE A 1 104 ? 0.665 -5.650 -10.251 1.00 70.19 104 ILE A C 1
ATOM 763 O O . ILE A 1 104 ? 0.455 -5.871 -9.066 1.00 70.19 104 ILE A O 1
ATOM 767 N N . ASP A 1 105 ? -0.275 -5.811 -11.188 1.00 74.75 105 ASP A N 1
ATOM 768 C CA . ASP A 1 105 ? -1.693 -6.085 -10.891 1.00 74.75 105 ASP A CA 1
ATOM 769 C C . ASP A 1 105 ? -1.875 -7.357 -10.044 1.00 74.75 105 ASP A C 1
ATOM 771 O O . ASP A 1 105 ? -2.582 -7.361 -9.040 1.00 74.75 105 ASP A O 1
ATOM 775 N N . HIS A 1 106 ? -1.118 -8.408 -10.376 1.00 78.75 106 HIS A N 1
ATOM 776 C CA . HIS A 1 106 ? -1.161 -9.698 -9.681 1.00 78.75 106 HIS A CA 1
ATOM 777 C C . HIS A 1 106 ? -0.754 -9.633 -8.199 1.00 78.75 106 HIS A C 1
ATOM 779 O O . HIS A 1 106 ? -1.015 -10.569 -7.447 1.00 78.75 106 HIS A O 1
ATOM 785 N N . ILE A 1 107 ? -0.070 -8.567 -7.771 1.00 82.19 107 ILE A N 1
ATOM 786 C CA . ILE A 1 107 ? 0.387 -8.422 -6.386 1.00 82.19 107 ILE A CA 1
ATOM 787 C C . ILE A 1 107 ? -0.820 -8.269 -5.457 1.00 82.19 107 ILE A C 1
ATOM 789 O O . ILE A 1 107 ? -0.832 -8.856 -4.375 1.00 82.19 107 ILE A O 1
ATOM 793 N N . VAL A 1 108 ? -1.847 -7.532 -5.896 1.00 76.62 108 VAL A N 1
ATOM 794 C CA . VAL A 1 108 ? -3.087 -7.358 -5.129 1.00 76.62 108 VAL A CA 1
ATOM 795 C C . VAL A 1 108 ? -3.854 -8.672 -5.067 1.00 76.62 108 VAL A C 1
ATOM 797 O O . VAL A 1 108 ? -4.254 -9.073 -3.980 1.00 76.62 108 VAL A O 1
ATOM 800 N N . ASP A 1 109 ? -3.964 -9.393 -6.185 1.00 80.56 109 ASP A N 1
ATOM 801 C CA . ASP A 1 109 ? -4.661 -10.687 -6.242 1.00 80.56 109 ASP A CA 1
ATOM 802 C C . ASP A 1 109 ? -4.057 -11.727 -5.281 1.00 80.56 109 ASP A C 1
ATOM 804 O O . ASP A 1 109 ? -4.762 -12.567 -4.722 1.00 80.56 109 ASP A O 1
ATOM 808 N N . VAL A 1 110 ? -2.737 -11.676 -5.074 1.0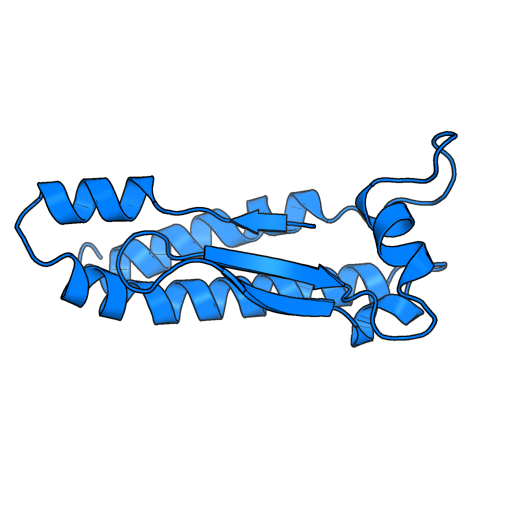0 85.75 110 VAL A N 1
ATOM 809 C CA . VAL A 1 110 ? -2.021 -12.572 -4.154 1.00 85.75 110 VAL A CA 1
ATOM 810 C C . VAL A 1 110 ? -2.169 -12.141 -2.694 1.00 85.75 110 VAL A C 1
ATOM 812 O O . VAL A 1 110 ? -2.172 -12.996 -1.803 1.00 85.75 110 VAL A O 1
ATOM 815 N N . GLU A 1 111 ? -2.236 -10.838 -2.426 1.00 86.25 111 GLU A N 1
ATOM 816 C CA . GLU A 1 111 ? -2.270 -10.319 -1.058 1.00 86.25 111 GLU A CA 1
ATOM 817 C C . GLU A 1 111 ? -3.689 -10.221 -0.488 1.00 86.25 111 GLU A C 1
ATOM 819 O O . GLU A 1 111 ? -3.887 -10.575 0.673 1.00 86.25 111 GLU A O 1
ATOM 824 N N . ALA A 1 112 ? -4.681 -9.860 -1.306 1.00 78.81 112 ALA A N 1
ATOM 825 C CA . ALA A 1 112 ? -6.084 -9.722 -0.916 1.00 78.81 112 ALA A CA 1
ATOM 826 C C . ALA A 1 112 ? -6.620 -10.883 -0.049 1.00 78.81 112 ALA A C 1
ATOM 828 O O . ALA A 1 112 ? -7.074 -10.606 1.064 1.00 78.81 112 ALA A O 1
ATOM 829 N N . PRO A 1 113 ? -6.494 -12.174 -0.434 1.00 86.38 113 PRO A N 1
ATOM 830 C CA . PRO A 1 113 ?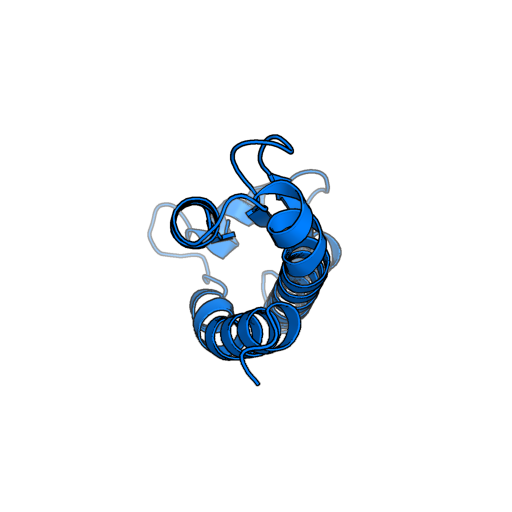 -7.024 -13.267 0.387 1.00 86.38 113 PRO A CA 1
ATOM 831 C C . PRO A 1 113 ? -6.316 -13.409 1.746 1.00 86.38 113 PRO A C 1
ATOM 833 O O . PRO A 1 113 ? -6.914 -13.876 2.716 1.00 86.38 113 PRO A O 1
ATOM 836 N N . LYS A 1 114 ? -5.042 -13.006 1.856 1.00 88.00 114 LYS A N 1
ATOM 837 C CA . LYS A 1 114 ? -4.321 -13.017 3.140 1.00 88.00 114 LYS A CA 1
ATOM 838 C C . LYS A 1 114 ? -4.792 -11.879 4.032 1.00 88.00 114 LYS A C 1
ATOM 840 O O . LYS A 1 114 ? -4.951 -12.079 5.234 1.00 88.00 114 LYS A O 1
ATOM 845 N N . THR A 1 115 ? -5.004 -10.706 3.446 1.00 82.25 115 THR A N 1
ATOM 846 C CA . THR A 1 115 ? -5.511 -9.525 4.145 1.00 82.25 115 THR A CA 1
ATOM 847 C C . THR A 1 115 ? -6.913 -9.786 4.678 1.00 82.25 115 THR A C 1
ATOM 849 O O . THR A 1 115 ? -7.156 -9.556 5.858 1.00 82.25 115 THR A O 1
ATOM 852 N N . GLU A 1 116 ? -7.797 -10.383 3.875 1.00 80.25 116 GLU A N 1
ATOM 853 C CA . GLU A 1 116 ? -9.129 -10.822 4.310 1.00 80.25 116 GLU A CA 1
ATOM 854 C C . GLU A 1 116 ? -9.062 -11.804 5.489 1.00 80.25 116 GLU A C 1
ATOM 856 O O . GLU A 1 116 ? -9.743 -11.612 6.498 1.00 80.25 116 GLU A O 1
ATOM 861 N N . ALA A 1 117 ? -8.199 -12.823 5.413 1.00 82.56 117 ALA A N 1
ATOM 862 C CA . ALA A 1 117 ? -8.021 -13.781 6.503 1.00 82.56 117 ALA A CA 1
ATOM 863 C C . ALA A 1 117 ? -7.497 -13.120 7.791 1.00 82.56 117 ALA A C 1
ATOM 865 O O . ALA A 1 117 ? -7.969 -13.428 8.886 1.00 82.56 117 ALA A O 1
ATOM 866 N N . MET A 1 118 ? -6.546 -12.187 7.672 1.00 83.44 118 MET A N 1
ATOM 867 C CA . MET A 1 118 ? -6.013 -11.437 8.812 1.00 83.44 118 MET A CA 1
ATOM 868 C C . MET A 1 118 ? -7.061 -10.499 9.425 1.00 83.44 118 MET A C 1
ATOM 870 O O . MET A 1 118 ? -7.122 -10.395 10.648 1.00 83.44 118 MET A O 1
ATOM 874 N N . ILE A 1 119 ? -7.913 -9.870 8.610 1.00 81.44 119 ILE A N 1
ATOM 875 C CA . ILE A 1 119 ? -9.040 -9.054 9.083 1.00 81.44 119 ILE A CA 1
ATOM 876 C C . ILE A 1 119 ? -10.040 -9.927 9.849 1.00 81.44 119 ILE A C 1
ATOM 878 O O . ILE A 1 119 ? -10.444 -9.567 10.954 1.00 81.44 119 ILE A O 1
ATOM 882 N N . MET A 1 120 ? -10.412 -11.093 9.311 1.00 79.75 120 MET A N 1
ATOM 883 C CA . MET A 1 120 ? -11.325 -12.015 9.995 1.00 79.75 120 MET A CA 1
ATOM 884 C C . MET A 1 120 ? -10.774 -12.473 11.350 1.00 79.75 120 MET A C 1
ATOM 886 O O . MET A 1 120 ? -11.513 -12.466 12.335 1.00 79.75 120 MET A O 1
ATOM 890 N N . ALA A 1 121 ? -9.480 -12.797 11.423 1.00 80.69 121 ALA A N 1
ATOM 891 C CA . ALA A 1 121 ? -8.815 -13.142 12.679 1.00 80.69 121 ALA A CA 1
ATOM 892 C C . ALA A 1 121 ? -8.773 -11.956 13.663 1.00 80.69 121 ALA A C 1
ATOM 894 O O . ALA A 1 121 ? -9.081 -12.119 14.841 1.00 80.69 121 ALA A O 1
ATOM 895 N N . ALA A 1 122 ? -8.452 -10.744 13.192 1.00 79.19 122 ALA A N 1
ATOM 896 C CA . ALA A 1 122 ? -8.418 -9.536 14.024 1.00 79.19 122 ALA A CA 1
ATOM 897 C C . ALA A 1 122 ? -9.798 -9.168 14.597 1.00 79.19 122 ALA A C 1
ATOM 899 O O . ALA A 1 122 ? -9.893 -8.640 15.704 1.00 79.19 122 ALA A O 1
ATOM 900 N N . MET A 1 123 ? -10.870 -9.484 13.868 1.00 77.75 123 MET A N 1
ATOM 901 C CA . MET A 1 123 ? -12.251 -9.299 14.318 1.00 77.75 123 MET A CA 1
ATOM 902 C C . MET A 1 123 ? -12.798 -10.469 15.159 1.00 77.75 123 MET A C 1
ATOM 904 O O . MET A 1 123 ? -13.906 -10.366 15.685 1.00 77.75 123 MET A O 1
ATOM 908 N N . GLY A 1 124 ? -12.041 -11.561 15.32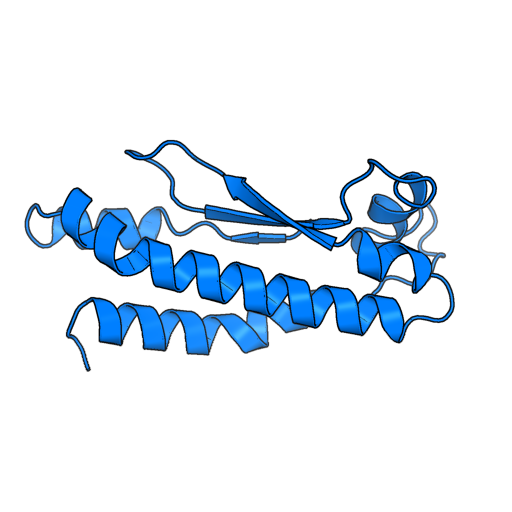0 1.00 78.94 124 GLY A N 1
ATOM 909 C CA . GLY A 1 124 ? -12.435 -12.724 16.124 1.00 78.94 124 GLY A CA 1
ATOM 910 C C . GLY A 1 124 ? -13.431 -13.672 15.447 1.00 78.94 124 GLY A C 1
ATOM 911 O O . GLY A 1 124 ? -14.173 -14.367 16.139 1.00 78.94 124 GLY A O 1
ATOM 912 N N . PHE A 1 125 ? -13.477 -13.699 14.111 1.00 71.00 125 PHE A N 1
ATOM 913 C CA . PHE A 1 125 ? -14.296 -14.647 13.342 1.00 71.00 125 PHE A CA 1
ATOM 914 C C . PHE A 1 125 ? -13.597 -15.998 13.076 1.00 71.00 125 PHE A C 1
ATOM 916 O O . PHE A 1 125 ? -14.248 -16.930 12.600 1.00 71.00 125 PHE A O 1
ATOM 923 N N . LEU A 1 126 ? -12.301 -16.104 13.391 1.00 56.56 126 LEU A N 1
ATOM 924 C CA . LEU A 1 126 ? -11.427 -17.284 13.291 1.00 56.56 126 LEU A CA 1
ATOM 925 C C . LEU A 1 126 ? -10.523 -17.352 14.526 1.00 56.56 126 LEU A C 1
ATOM 927 O O . LEU A 1 126 ? -10.241 -18.485 14.974 1.00 56.56 126 LEU A O 1
#

Radius of gyration: 16.56 Å; chains: 1; bounding box: 40×30×46 Å

Secondary structure (DSSP, 8-state):
-EEEE-HHHHHHHHHTTS-HHHHHHHHHHHHHHHHHHHHHHHHHHHHH-TTTTTTGGGEEEEEES-TTT--EEEEEE-TTSTTGGGHHHHHH--TTS-S-----HHHHHHHHHHHHHHHHHHTT--

Foldseek 3Di:
DDKDWDLVVLVVVCVVDHPSLLLCVLLLVLQVVLLVQLLQVLLVLQCPDPVRVVQSVQWDKDWDDDSRGITIIDTFGDLPDPCSVCRCCQDVNDPVNDDHHRPSPVSCVVSVVVSVVSSCVSVPVD

Organism: NCBI:txid185243

Sequence (126 aa):
MLEVDFSDVLRAAAEMGGKGAAVVDAIEPVLERSAVNIKQAMAEEFKKHRHFRRIAPDVSYDRIGHFTSTLGYEIGPTPTMDAGSLAGIAVEGGANGGGGKVKIDHIVDVEAPKTEAMIMAAMGFL